Protein AF-A0A8C0B1Z9-F1 (afdb_monomer_lite)

Structure (mmCIF, N/CA/C/O backbone):
data_AF-A0A8C0B1Z9-F1
#
_entry.id   AF-A0A8C0B1Z9-F1
#
loop_
_atom_site.group_PDB
_atom_site.id
_atom_site.type_symbol
_atom_site.label_atom_id
_atom_site.label_alt_id
_atom_site.label_comp_id
_atom_site.label_asym_id
_atom_site.label_entity_id
_atom_site.label_seq_id
_atom_site.pdbx_PDB_ins_code
_atom_site.Cartn_x
_atom_site.Cartn_y
_atom_site.Cartn_z
_atom_site.occupancy
_atom_site.B_iso_or_equiv
_atom_site.auth_seq_id
_atom_site.auth_comp_id
_atom_site.auth_asym_id
_atom_site.auth_atom_id
_atom_site.pdbx_PDB_model_num
ATOM 1 N N . MET A 1 1 ? 16.900 10.214 14.648 1.00 43.97 1 MET A N 1
ATOM 2 C CA . MET A 1 1 ? 17.825 9.126 14.252 1.00 43.97 1 MET A CA 1
ATOM 3 C C . MET A 1 1 ? 17.994 9.082 12.723 1.00 43.97 1 MET A C 1
ATOM 5 O O . MET A 1 1 ? 17.800 8.047 12.118 1.00 43.97 1 MET A O 1
ATOM 9 N N . TRP A 1 2 ? 18.305 10.219 12.086 1.00 47.94 2 TRP A N 1
ATOM 10 C CA . TRP A 1 2 ? 18.417 10.351 10.614 1.00 47.94 2 TRP A CA 1
ATOM 11 C C . TRP A 1 2 ? 19.646 11.175 10.172 1.00 47.94 2 TRP A C 1
ATOM 13 O O . TRP A 1 2 ? 19.866 11.369 8.988 1.00 47.94 2 TRP A O 1
ATOM 23 N N . CYS A 1 3 ? 20.476 11.641 11.116 1.00 57.12 3 CYS A N 1
ATOM 24 C CA . CYS A 1 3 ? 21.630 12.508 10.830 1.00 57.12 3 CYS A CA 1
ATOM 25 C C . CYS A 1 3 ? 22.986 11.767 10.902 1.00 57.12 3 CYS A C 1
ATOM 27 O O . CYS A 1 3 ? 23.989 12.225 10.366 1.00 57.12 3 CYS A O 1
ATOM 29 N N . ASN A 1 4 ? 23.030 10.581 11.526 1.00 50.03 4 ASN A N 1
ATOM 30 C CA . ASN A 1 4 ? 24.292 9.891 11.835 1.00 50.03 4 ASN A CA 1
ATOM 31 C C . ASN A 1 4 ? 24.716 8.820 10.813 1.00 50.03 4 ASN A C 1
ATOM 33 O O . ASN A 1 4 ? 25.791 8.250 10.961 1.00 50.03 4 ASN A O 1
ATOM 37 N N . LEU A 1 5 ? 23.931 8.566 9.759 1.00 56.62 5 LEU A N 1
ATOM 38 C CA . LEU A 1 5 ? 24.269 7.565 8.731 1.00 56.62 5 LEU A CA 1
ATOM 39 C C . LEU A 1 5 ? 25.107 8.138 7.567 1.00 56.62 5 LEU A C 1
ATOM 41 O O . LEU A 1 5 ? 25.602 7.395 6.729 1.00 56.62 5 LEU A O 1
ATOM 45 N N . GLN A 1 6 ? 25.291 9.460 7.499 1.00 57.16 6 GLN A N 1
ATOM 46 C CA . GLN A 1 6 ? 25.934 10.120 6.353 1.00 57.16 6 GLN A CA 1
ATOM 47 C C . GLN A 1 6 ? 27.468 10.097 6.382 1.00 57.16 6 GLN A C 1
ATOM 49 O O . GLN A 1 6 ? 28.097 10.115 5.328 1.00 57.16 6 GLN A O 1
ATOM 54 N N . LYS A 1 7 ? 28.095 10.027 7.562 1.00 55.47 7 LYS A N 1
ATOM 55 C CA . LYS A 1 7 ? 29.560 10.160 7.678 1.00 55.47 7 LYS A CA 1
ATOM 56 C C . LYS A 1 7 ? 30.330 8.896 7.282 1.00 55.47 7 LYS A C 1
ATOM 58 O O . LYS A 1 7 ? 31.503 8.986 6.946 1.00 55.47 7 LYS A O 1
ATOM 63 N N . HIS A 1 8 ? 29.678 7.732 7.283 1.00 50.91 8 HIS A N 1
ATOM 64 C CA . HIS A 1 8 ? 30.314 6.459 6.924 1.00 50.91 8 HIS A CA 1
ATOM 65 C C . HIS A 1 8 ? 30.413 6.238 5.403 1.00 50.91 8 HIS A C 1
ATOM 67 O O . HIS A 1 8 ? 31.179 5.392 4.954 1.00 50.91 8 HIS A O 1
ATOM 73 N N . LEU A 1 9 ? 29.674 7.011 4.596 1.00 55.91 9 LEU A N 1
ATOM 74 C CA . LEU A 1 9 ? 29.567 6.792 3.150 1.00 55.91 9 LEU A CA 1
ATOM 75 C C . LEU A 1 9 ? 30.735 7.380 2.330 1.00 55.91 9 LEU A C 1
ATOM 77 O O . LEU A 1 9 ? 30.817 7.131 1.135 1.00 55.91 9 LEU A O 1
ATOM 81 N N . GLN A 1 10 ? 31.620 8.179 2.939 1.00 58.09 10 GLN A N 1
ATOM 82 C CA . GLN A 1 10 ? 32.632 8.971 2.215 1.00 58.09 10 GLN A CA 1
ATOM 83 C C . GLN A 1 10 ? 34.055 8.375 2.256 1.00 58.09 10 GLN A C 1
ATOM 85 O O . GLN A 1 10 ? 34.953 8.891 1.603 1.00 58.09 10 GLN A O 1
ATOM 90 N N . SER A 1 11 ? 34.287 7.275 2.985 1.00 56.88 11 SER A N 1
ATOM 91 C CA . SER A 1 11 ? 35.638 6.714 3.199 1.00 56.88 11 SER A CA 1
ATOM 92 C C . SER A 1 11 ? 36.072 5.652 2.170 1.00 56.88 11 SER A C 1
ATOM 94 O O . SER A 1 11 ? 37.069 4.965 2.384 1.00 56.88 11 SER A O 1
ATOM 96 N N . MET A 1 12 ? 35.335 5.463 1.071 1.00 61.12 12 MET A N 1
ATOM 97 C CA . MET A 1 12 ? 35.511 4.311 0.171 1.00 61.12 12 MET A 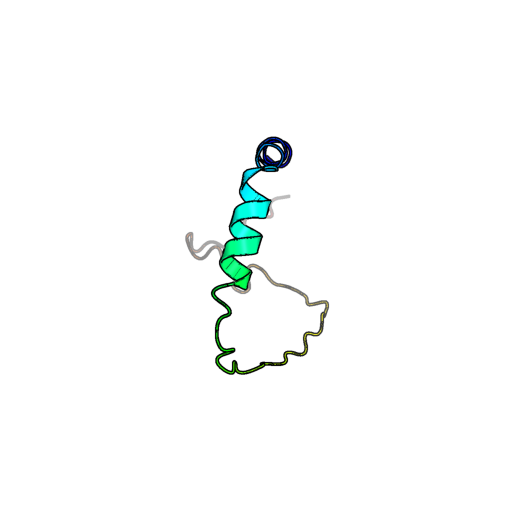CA 1
ATOM 98 C C . MET A 1 12 ? 35.655 4.735 -1.299 1.00 61.12 12 MET A C 1
ATOM 100 O O . MET A 1 12 ? 34.904 4.300 -2.162 1.00 61.12 12 MET A O 1
ATOM 104 N N . MET A 1 13 ? 36.609 5.620 -1.599 1.00 61.91 13 MET A N 1
ATOM 105 C CA . MET A 1 13 ? 36.789 6.168 -2.958 1.00 61.91 13 MET A CA 1
ATOM 106 C C . MET A 1 13 ? 37.869 5.459 -3.797 1.00 61.91 13 MET A C 1
ATOM 108 O O . MET A 1 13 ? 37.833 5.545 -5.020 1.00 61.91 13 MET A O 1
ATOM 112 N N . GLY A 1 14 ? 38.808 4.731 -3.178 1.00 63.19 14 GLY A N 1
ATOM 113 C CA . GLY A 1 14 ? 39.905 4.047 -3.890 1.00 63.19 14 GLY A CA 1
ATOM 114 C C . GLY A 1 14 ? 39.587 2.611 -4.324 1.00 63.19 14 GLY A C 1
ATOM 115 O O . GLY A 1 14 ? 39.919 2.201 -5.432 1.00 63.19 14 GLY A O 1
ATOM 116 N N . SER A 1 15 ? 38.894 1.845 -3.478 1.00 66.12 15 SER A N 1
ATOM 117 C CA . SER A 1 15 ? 38.567 0.431 -3.737 1.00 66.12 15 SER A CA 1
ATOM 118 C C . SER A 1 15 ? 37.433 0.238 -4.750 1.00 66.12 15 SER A C 1
ATOM 120 O O . SER A 1 15 ? 37.295 -0.834 -5.333 1.00 66.12 15 SER A O 1
ATOM 122 N N . PHE A 1 16 ? 36.634 1.282 -4.978 1.00 69.06 16 PHE A N 1
ATOM 123 C CA . PHE A 1 16 ? 35.471 1.259 -5.863 1.00 69.06 16 PHE A CA 1
ATOM 124 C C . PHE A 1 16 ? 35.856 1.060 -7.338 1.00 69.06 16 PHE A C 1
ATOM 126 O O . PHE A 1 16 ? 35.219 0.291 -8.054 1.00 69.06 16 PHE A O 1
ATOM 133 N N . TRP A 1 17 ? 36.948 1.690 -7.777 1.00 70.25 17 TRP A N 1
ATOM 134 C CA . TRP A 1 17 ? 37.407 1.635 -9.168 1.00 70.25 17 TRP A CA 1
ATOM 135 C C . TRP A 1 17 ? 37.933 0.256 -9.582 1.00 70.25 17 TRP A C 1
ATOM 137 O O . TRP A 1 17 ? 37.688 -0.188 -10.701 1.00 70.25 17 TRP A O 1
ATOM 147 N N . LEU A 1 18 ? 38.610 -0.454 -8.673 1.00 75.75 18 LEU A N 1
ATOM 148 C CA . LEU A 1 18 ? 39.132 -1.801 -8.935 1.00 75.75 18 LEU A CA 1
ATOM 149 C C . LEU A 1 18 ? 38.009 -2.845 -9.027 1.00 75.75 18 LEU A C 1
ATOM 151 O O . LEU A 1 18 ? 38.058 -3.737 -9.872 1.00 75.75 18 LEU A O 1
ATOM 155 N N . LEU A 1 19 ? 36.970 -2.704 -8.200 1.00 74.81 19 LEU A N 1
ATOM 156 C CA . LEU A 1 19 ? 35.772 -3.546 -8.260 1.00 74.81 19 LEU A CA 1
ATOM 157 C C . LEU A 1 19 ? 34.995 -3.338 -9.566 1.00 74.81 19 LEU A C 1
ATOM 159 O O . LEU A 1 19 ? 34.505 -4.305 -10.146 1.00 74.81 19 LEU A O 1
ATOM 163 N N . LEU A 1 20 ? 34.931 -2.097 -10.060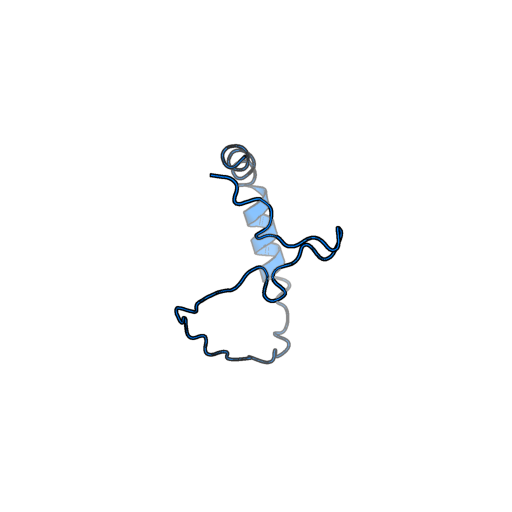 1.00 73.31 20 LEU A N 1
ATOM 164 C CA . LEU A 1 20 ? 34.262 -1.767 -11.319 1.00 73.31 20 LEU A CA 1
ATOM 165 C C . LEU A 1 20 ? 34.924 -2.469 -12.519 1.00 73.31 20 LEU A C 1
ATOM 167 O O . LEU A 1 20 ? 34.233 -3.107 -13.312 1.00 73.31 20 LEU A O 1
ATOM 171 N N . LEU A 1 21 ? 36.260 -2.437 -12.590 1.00 75.31 21 LEU A N 1
ATOM 172 C CA . LEU A 1 21 ? 37.045 -3.126 -13.626 1.00 75.31 21 LEU A CA 1
ATOM 173 C C . LEU A 1 21 ? 36.861 -4.654 -13.590 1.00 75.31 21 LEU A C 1
ATOM 175 O O . LEU A 1 21 ? 36.777 -5.293 -14.638 1.00 75.31 21 LEU A O 1
ATOM 179 N N . TYR A 1 22 ? 36.757 -5.242 -12.395 1.00 75.38 22 TYR A N 1
ATOM 180 C CA . TYR A 1 22 ? 36.554 -6.684 -12.216 1.00 75.38 22 TYR A CA 1
ATOM 181 C C . TYR A 1 22 ? 35.161 -7.147 -12.674 1.00 75.38 22 TYR A C 1
ATOM 183 O O . TYR A 1 22 ? 35.030 -8.173 -13.342 1.00 75.38 22 TYR A O 1
ATOM 191 N N . ILE A 1 23 ? 34.117 -6.365 -12.382 1.00 73.00 23 ILE A N 1
ATOM 192 C CA . ILE A 1 23 ? 32.733 -6.667 -12.785 1.00 73.00 23 ILE A CA 1
ATOM 193 C C . ILE A 1 23 ? 32.563 -6.578 -14.311 1.00 73.00 23 ILE A C 1
ATOM 195 O O . ILE A 1 23 ? 31.832 -7.381 -14.889 1.00 73.00 23 ILE A O 1
ATOM 199 N N . GLN A 1 24 ? 33.271 -5.659 -14.979 1.00 69.00 24 GLN A N 1
ATOM 200 C CA . GLN A 1 24 ? 33.265 -5.553 -16.446 1.00 69.00 24 GLN A CA 1
ATOM 201 C C . GLN A 1 24 ? 33.865 -6.788 -17.142 1.00 69.00 24 GLN A C 1
ATOM 203 O O . GLN A 1 24 ? 33.418 -7.147 -18.228 1.00 69.00 24 GLN A O 1
ATOM 208 N N . MET A 1 25 ? 34.844 -7.454 -16.519 1.00 68.06 25 MET A N 1
ATOM 209 C CA . MET A 1 25 ? 35.462 -8.691 -17.026 1.00 68.06 25 MET A CA 1
ATOM 210 C C . MET A 1 25 ? 34.569 -9.933 -16.856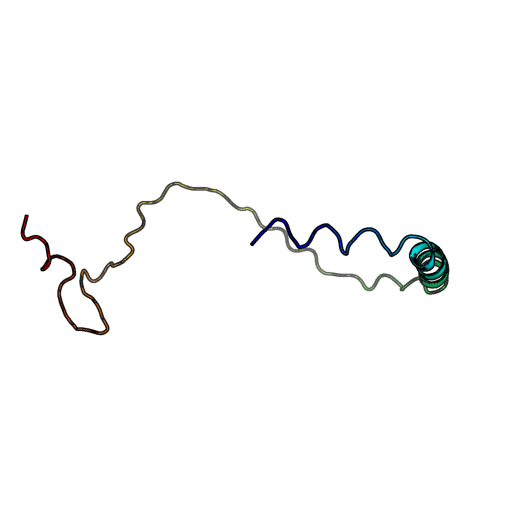 1.00 68.06 25 MET A C 1
ATOM 212 O O . MET A 1 25 ? 34.678 -10.882 -17.626 1.00 68.06 25 MET A O 1
ATOM 216 N N . LEU A 1 26 ? 33.667 -9.925 -15.874 1.00 67.19 26 LEU A N 1
ATOM 217 C CA . LEU A 1 26 ? 32.784 -11.040 -15.507 1.00 67.19 26 LEU A CA 1
ATOM 218 C C . LEU A 1 26 ? 31.369 -10.896 -16.074 1.00 67.19 26 LEU A C 1
ATOM 220 O O . LEU A 1 26 ? 30.411 -11.342 -15.442 1.00 67.19 26 LEU A O 1
ATOM 224 N N . SER A 1 27 ? 31.227 -10.256 -17.241 1.00 68.69 27 SER A N 1
ATOM 225 C CA . SER A 1 27 ? 29.931 -9.848 -17.790 1.00 68.69 27 SER A CA 1
ATOM 226 C C . SER A 1 27 ? 28.897 -10.981 -17.695 1.00 68.69 27 SER A C 1
ATOM 228 O O . SER A 1 27 ? 29.046 -11.999 -18.383 1.00 68.69 27 SER A O 1
ATOM 230 N N . PRO A 1 28 ? 27.861 -10.849 -16.848 1.00 68.75 28 PRO A N 1
ATOM 231 C CA . PRO A 1 28 ? 26.861 -11.889 -16.741 1.00 68.75 28 PRO A CA 1
ATOM 232 C C . PRO A 1 28 ? 26.082 -11.926 -18.054 1.00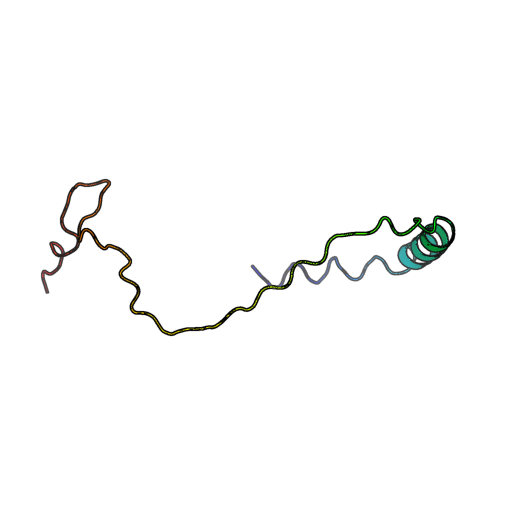 68.75 28 PRO A C 1
ATOM 234 O O . PRO A 1 28 ? 25.614 -10.897 -18.543 1.00 68.75 28 PRO A O 1
ATOM 237 N N . MET A 1 29 ? 25.940 -13.118 -18.636 1.00 68.88 29 MET A N 1
ATOM 238 C CA . MET A 1 29 ? 24.939 -13.336 -19.675 1.00 68.88 29 MET A CA 1
ATOM 239 C C . MET A 1 29 ? 23.583 -12.948 -19.082 1.00 68.88 29 MET A C 1
ATOM 241 O O . MET A 1 29 ? 23.176 -13.499 -18.059 1.00 68.88 29 MET A O 1
ATOM 245 N N . PHE A 1 30 ? 22.917 -11.961 -19.684 1.00 68.12 30 PHE A N 1
ATOM 246 C CA . PHE A 1 30 ? 21.589 -11.525 -19.268 1.00 68.12 30 PHE A CA 1
ATOM 247 C C . PHE A 1 30 ? 20.629 -12.718 -19.350 1.00 68.12 30 PHE A C 1
ATOM 249 O O . PHE A 1 30 ? 20.176 -13.094 -20.429 1.00 68.12 30 PHE A O 1
ATOM 256 N N . VAL A 1 31 ? 20.322 -13.330 -18.207 1.00 73.56 31 VAL A N 1
ATOM 257 C CA . VAL A 1 31 ? 19.235 -14.303 -18.105 1.00 73.56 31 VAL A CA 1
ATOM 258 C C . VAL A 1 31 ? 17.935 -13.509 -18.184 1.00 73.56 31 VAL A C 1
ATOM 260 O O . VAL A 1 31 ? 17.703 -12.608 -17.379 1.00 73.56 31 VAL A O 1
ATOM 263 N N . GLY A 1 32 ? 17.118 -13.800 -19.198 1.00 77.88 32 GLY A N 1
ATOM 264 C CA . GLY A 1 32 ? 15.865 -13.091 -19.449 1.00 77.88 32 GLY A CA 1
ATOM 265 C C . GLY A 1 32 ? 14.942 -13.121 -18.229 1.00 77.88 32 GLY A C 1
ATOM 266 O O . GLY A 1 32 ? 14.556 -14.189 -17.759 1.00 77.88 32 GLY A O 1
ATOM 267 N N . GLY A 1 33 ? 14.603 -11.941 -17.710 1.00 83.19 33 GLY A N 1
ATOM 268 C CA . GLY A 1 33 ? 13.636 -11.761 -16.629 1.00 83.19 33 GLY A CA 1
ATOM 269 C C . GLY A 1 33 ? 12.232 -11.476 -17.162 1.00 83.19 33 GLY A C 1
ATOM 270 O O . GLY A 1 33 ? 12.065 -10.981 -18.275 1.00 83.19 33 GLY A O 1
ATOM 271 N N . VAL A 1 34 ? 11.207 -11.760 -16.356 1.00 89.62 34 VAL A N 1
ATOM 272 C CA . VAL A 1 34 ? 9.812 -11.430 -16.687 1.00 89.62 34 VAL A CA 1
ATOM 273 C C . VAL A 1 34 ? 9.476 -10.035 -16.165 1.00 89.62 34 VAL A C 1
ATOM 275 O O . VAL A 1 34 ? 9.527 -9.790 -14.959 1.00 89.62 34 VAL A O 1
ATOM 278 N N . THR A 1 35 ? 9.078 -9.129 -17.057 1.00 90.56 35 THR A N 1
ATOM 279 C CA . THR A 1 35 ? 8.582 -7.798 -16.683 1.00 90.56 35 THR A CA 1
ATOM 280 C C . THR A 1 35 ? 7.118 -7.877 -16.246 1.00 90.56 35 THR A C 1
ATOM 282 O O . THR A 1 35 ? 6.274 -8.385 -16.981 1.00 90.56 35 THR A O 1
ATOM 285 N N . ARG A 1 36 ? 6.798 -7.346 -15.058 1.00 95.44 36 ARG A N 1
ATOM 286 C CA . ARG A 1 36 ? 5.417 -7.169 -14.578 1.00 95.44 36 ARG A CA 1
ATOM 287 C C . ARG A 1 36 ? 5.093 -5.682 -14.507 1.00 95.44 36 ARG A C 1
ATOM 289 O O . ARG A 1 36 ? 5.815 -4.932 -13.857 1.00 95.44 36 ARG A O 1
ATOM 296 N N . VAL A 1 37 ? 4.015 -5.276 -15.170 1.00 94.62 37 VAL A N 1
ATOM 297 C CA . VAL A 1 37 ? 3.545 -3.885 -15.196 1.00 94.62 37 VAL A CA 1
ATOM 298 C C . VAL A 1 37 ? 2.352 -3.754 -14.253 1.00 94.62 37 VAL A C 1
ATOM 300 O O . VAL A 1 37 ? 1.399 -4.522 -14.360 1.00 94.62 37 VAL A O 1
ATOM 303 N N . TYR A 1 38 ? 2.411 -2.789 -13.334 1.00 96.06 38 TYR A N 1
ATOM 304 C CA . TYR A 1 38 ? 1.330 -2.472 -12.402 1.00 96.06 38 TYR A CA 1
ATOM 305 C C . TYR A 1 38 ? 0.855 -1.039 -12.634 1.00 96.06 38 TYR A C 1
ATOM 307 O O . TYR A 1 38 ? 1.670 -0.133 -12.797 1.00 96.06 38 TYR A O 1
ATOM 315 N N . TYR A 1 39 ? -0.458 -0.837 -12.597 1.00 95.56 39 TYR A N 1
ATOM 316 C CA . TYR A 1 39 ? -1.081 0.482 -12.633 1.00 95.56 39 TYR A CA 1
ATOM 317 C C . TYR A 1 39 ? -1.629 0.776 -11.243 1.00 95.56 39 TYR A C 1
ATOM 319 O O . TYR A 1 39 ? -2.493 0.053 -10.751 1.00 95.56 39 TYR A O 1
ATOM 327 N N . LEU A 1 40 ? -1.085 1.801 -10.591 1.00 95.81 40 LEU A N 1
ATOM 328 C CA . LEU A 1 40 ? -1.496 2.206 -9.253 1.00 95.81 40 LEU A CA 1
ATOM 329 C C . LEU A 1 40 ? -2.242 3.536 -9.353 1.00 95.81 40 LEU A C 1
ATOM 331 O O . LEU A 1 40 ? -1.712 4.506 -9.889 1.00 95.81 40 LEU A O 1
ATOM 335 N N . GLY A 1 41 ? -3.463 3.563 -8.826 1.00 95.75 41 GLY A N 1
ATOM 336 C CA . GLY A 1 41 ? -4.241 4.779 -8.606 1.00 95.75 41 GLY A CA 1
ATOM 337 C C . GLY A 1 41 ? -4.249 5.134 -7.124 1.00 95.75 41 GLY A C 1
ATOM 338 O O . GLY A 1 41 ? -4.307 4.246 -6.272 1.00 95.75 41 GLY A O 1
ATOM 339 N N . ILE A 1 42 ? -4.185 6.426 -6.814 1.00 95.44 42 ILE A N 1
ATOM 340 C CA . ILE A 1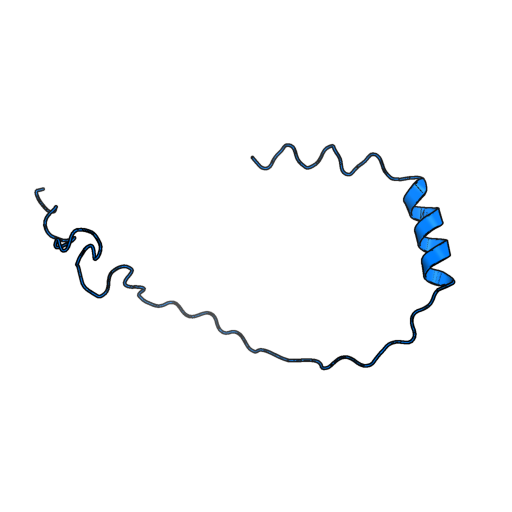 42 ? -4.344 6.931 -5.449 1.00 95.44 42 ILE A CA 1
ATOM 341 C C . ILE A 1 42 ? -5.770 7.451 -5.317 1.00 95.44 42 ILE A C 1
ATOM 343 O O . ILE A 1 42 ? -6.221 8.246 -6.140 1.00 95.44 42 ILE A O 1
ATOM 347 N N . HIS A 1 43 ? -6.459 7.002 -4.273 1.00 95.88 43 HIS A N 1
ATOM 348 C CA . HIS A 1 43 ? -7.814 7.427 -3.954 1.00 95.88 43 HIS A CA 1
ATOM 349 C C . HIS A 1 43 ? -7.900 7.789 -2.477 1.00 95.88 43 HIS A C 1
ATOM 351 O O . HIS A 1 43 ? -7.397 7.061 -1.619 1.00 95.88 43 HIS A O 1
ATOM 357 N N . GLU A 1 44 ? -8.560 8.904 -2.187 1.00 96.19 44 GLU A N 1
ATOM 358 C CA . GLU A 1 44 ? -8.946 9.241 -0.825 1.00 96.19 44 GLU A CA 1
ATOM 359 C C . GLU A 1 44 ? -10.068 8.299 -0.387 1.00 96.19 44 GLU A C 1
ATOM 361 O O . GLU A 1 44 ? -11.089 8.163 -1.064 1.00 96.19 44 GLU A O 1
ATOM 366 N N . VAL A 1 45 ? -9.869 7.616 0.740 1.00 95.31 45 VAL A N 1
ATOM 367 C CA . VAL A 1 45 ? -10.857 6.704 1.320 1.00 95.31 45 VAL A CA 1
ATOM 368 C C . VAL A 1 45 ? -11.027 7.009 2.797 1.00 95.31 45 VAL A C 1
ATOM 370 O O . VAL A 1 45 ? -10.063 7.323 3.496 1.00 95.31 45 VAL A O 1
ATOM 373 N N . ASN A 1 46 ? -12.257 6.882 3.293 1.00 95.69 46 ASN A N 1
ATOM 374 C CA . ASN A 1 46 ? -12.487 6.923 4.727 1.00 95.69 46 ASN A CA 1
ATOM 375 C C . ASN A 1 46 ? -11.997 5.611 5.348 1.00 95.69 46 ASN A C 1
ATOM 377 O O . ASN A 1 46 ? -12.551 4.544 5.076 1.00 95.69 46 ASN A O 1
ATOM 381 N N . TRP A 1 47 ? -10.958 5.689 6.175 1.00 95.25 47 TRP A N 1
ATOM 382 C CA . TRP A 1 47 ? -10.342 4.513 6.774 1.00 95.25 47 TRP A CA 1
ATOM 383 C C . TRP A 1 47 ? -10.781 4.338 8.228 1.00 95.25 47 TRP A C 1
ATOM 385 O O . TRP A 1 47 ? -10.304 5.026 9.131 1.00 95.25 47 TRP A O 1
ATOM 395 N N . ASN A 1 48 ? -11.687 3.389 8.468 1.00 92.44 48 ASN A N 1
ATOM 396 C CA . ASN A 1 48 ? -12.089 3.022 9.821 1.00 92.44 48 ASN A CA 1
ATOM 397 C C . ASN A 1 48 ? -11.050 2.076 10.444 1.00 92.44 48 ASN A C 1
ATOM 399 O O . ASN A 1 48 ? -11.035 0.881 10.156 1.00 92.44 48 ASN A O 1
ATOM 403 N N . TYR A 1 49 ? -10.203 2.614 11.323 1.00 90.19 49 TYR A N 1
ATOM 404 C CA . TYR A 1 49 ? -9.165 1.858 12.035 1.00 90.19 49 TYR A CA 1
ATOM 405 C C . TYR A 1 49 ? -9.709 0.759 12.963 1.00 90.19 49 TYR A C 1
ATOM 407 O O . TYR A 1 49 ? -8.987 -0.188 13.268 1.00 90.19 49 TYR A O 1
ATOM 415 N N . ALA A 1 50 ? -10.957 0.868 13.424 1.00 92.38 50 ALA A N 1
ATOM 416 C CA . ALA A 1 50 ? -11.572 -0.082 14.347 1.00 92.38 50 ALA A CA 1
ATOM 417 C C . ALA A 1 50 ? -13.028 -0.369 13.932 1.00 92.38 50 ALA A C 1
ATOM 419 O O . ALA A 1 50 ? -13.965 0.091 14.590 1.00 92.38 50 ALA A O 1
ATOM 420 N N . PRO A 1 51 ? -13.246 -1.155 12.859 1.00 90.19 51 PRO A N 1
ATOM 421 C CA . PRO A 1 51 ? -14.579 -1.389 12.298 1.00 90.19 51 PRO A CA 1
ATOM 422 C C . PRO A 1 51 ? -15.548 -2.068 13.272 1.00 90.19 51 PRO A C 1
ATOM 424 O O . PRO A 1 51 ? -16.756 -1.891 13.166 1.00 90.19 51 PRO A O 1
ATOM 427 N N . THR A 1 52 ? -15.032 -2.806 14.254 1.00 90.75 52 THR A N 1
ATOM 428 C CA . THR A 1 52 ? -15.829 -3.467 15.296 1.00 90.75 52 THR A CA 1
ATOM 429 C C . THR A 1 52 ? -16.240 -2.535 16.437 1.00 90.75 52 THR A C 1
ATOM 431 O O . THR A 1 52 ? -17.044 -2.931 17.280 1.00 90.75 52 THR A O 1
ATOM 434 N N . GLY A 1 53 ? -15.669 -1.327 16.520 1.00 88.38 53 GLY A N 1
ATOM 435 C CA . GLY A 1 53 ? -15.917 -0.388 17.617 1.00 88.38 53 GLY A CA 1
ATOM 436 C C . GLY A 1 53 ? -15.464 -0.897 18.992 1.00 88.38 53 GLY A C 1
ATOM 437 O O . GLY A 1 53 ? -15.889 -0.366 20.020 1.00 88.38 53 GLY A O 1
ATOM 438 N N . LYS A 1 54 ? -14.631 -1.944 19.045 1.00 89.88 54 LYS A N 1
ATOM 439 C CA . LYS A 1 54 ? -14.181 -2.567 20.294 1.00 89.88 54 LYS A CA 1
ATOM 440 C C . LYS A 1 54 ? -12.694 -2.870 20.257 1.00 89.88 54 LYS A C 1
ATOM 442 O O . LYS A 1 54 ? -12.158 -3.311 19.242 1.00 89.88 54 LYS A O 1
ATOM 447 N N . ASN A 1 55 ? -12.044 -2.687 21.399 1.00 88.38 55 ASN A N 1
ATOM 448 C CA . ASN A 1 55 ? -10.727 -3.239 21.639 1.00 88.38 55 ASN A CA 1
ATOM 449 C C . ASN A 1 55 ? -10.874 -4.762 21.730 1.00 88.38 55 ASN A C 1
ATOM 451 O O . ASN A 1 55 ? -11.447 -5.271 22.690 1.00 88.38 55 ASN A O 1
ATOM 455 N N . VAL A 1 56 ? -10.370 -5.478 20.725 1.00 88.69 56 VAL A N 1
ATOM 456 C CA . VAL A 1 56 ? -10.500 -6.941 20.616 1.00 88.69 56 VAL A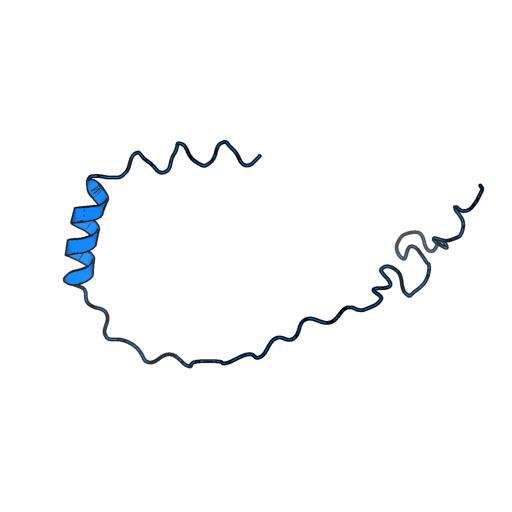 CA 1
ATOM 457 C C . VAL A 1 56 ? -9.764 -7.665 21.748 1.00 88.69 56 VAL A C 1
ATOM 459 O O . VAL A 1 56 ? -10.203 -8.726 22.175 1.00 88.69 56 VAL A O 1
ATOM 462 N N . LEU A 1 57 ? -8.691 -7.075 22.281 1.00 90.19 57 LEU A N 1
ATOM 463 C CA . LEU A 1 57 ? -7.903 -7.668 23.365 1.00 90.19 57 LEU A CA 1
ATOM 464 C C . LEU A 1 57 ? -8.616 -7.552 24.717 1.00 90.19 57 LEU A C 1
ATOM 466 O O . LEU A 1 57 ? -8.595 -8.486 25.510 1.00 90.19 57 LEU A O 1
ATOM 470 N N . ALA A 1 58 ? -9.257 -6.409 24.971 1.00 86.56 58 ALA A N 1
ATOM 471 C CA . ALA A 1 58 ? -9.957 -6.134 26.228 1.00 86.56 58 ALA A CA 1
ATOM 472 C C . ALA A 1 58 ? -11.467 -6.442 26.174 1.00 86.56 58 ALA A C 1
ATOM 474 O O . ALA A 1 58 ? -12.149 -6.337 27.187 1.00 86.56 58 ALA A O 1
ATOM 475 N N . ASN A 1 59 ? -12.003 -6.775 24.994 1.00 86.19 59 ASN A N 1
ATOM 476 C CA . ASN A 1 59 ? -13.436 -6.901 24.696 1.00 86.19 59 ASN A CA 1
ATOM 477 C C . ASN A 1 59 ? -14.288 -5.702 25.174 1.00 86.19 59 ASN A C 1
ATOM 479 O O . ASN A 1 59 ? -15.454 -5.837 25.546 1.00 86.19 59 ASN A O 1
ATOM 483 N N . GLN A 1 60 ? -13.697 -4.508 25.163 1.00 86.75 60 GLN A N 1
ATOM 484 C CA . GLN A 1 60 ? -14.318 -3.267 25.627 1.00 86.75 60 GLN A CA 1
ATOM 485 C C . GLN A 1 60 ? -14.633 -2.354 24.446 1.00 86.75 60 GLN A C 1
ATOM 487 O O . GLN A 1 60 ? -13.880 -2.299 23.474 1.00 86.75 60 GLN A O 1
ATOM 492 N N . SER A 1 61 ? -15.744 -1.620 24.530 1.00 86.94 61 SER A N 1
ATOM 493 C CA . SER A 1 61 ? -16.070 -0.585 23.545 1.00 86.94 61 SER A CA 1
ATOM 494 C C . SER A 1 61 ? -15.026 0.527 23.580 1.00 86.94 61 SER A C 1
ATOM 496 O O . SER A 1 61 ? -14.727 1.062 24.647 1.00 86.94 61 SER A O 1
ATOM 498 N N . ILE A 1 62 ? -14.504 0.909 22.413 1.00 84.69 62 ILE A N 1
ATOM 499 C CA . ILE A 1 62 ? -13.570 2.044 22.310 1.00 84.69 62 ILE A CA 1
ATOM 500 C C . ILE A 1 62 ? -14.279 3.391 22.499 1.00 84.69 62 ILE A C 1
ATOM 502 O O . ILE A 1 62 ? -13.632 4.383 22.813 1.00 84.69 62 ILE A O 1
ATOM 506 N N . ALA A 1 63 ? -15.608 3.423 22.366 1.00 82.25 63 ALA A N 1
ATOM 507 C CA . ALA A 1 63 ? -16.417 4.613 22.620 1.00 82.25 63 ALA A CA 1
ATOM 508 C C . ALA A 1 63 ? -16.669 4.860 24.121 1.00 82.25 63 ALA A C 1
ATOM 510 O O . ALA A 1 63 ? -17.139 5.929 24.495 1.00 82.25 63 ALA A O 1
ATOM 511 N N . HIS A 1 64 ? -16.353 3.895 24.993 1.00 63.59 64 HIS A N 1
ATOM 512 C CA . HIS A 1 64 ? -16.645 3.969 26.431 1.00 63.59 64 HIS A CA 1
ATOM 513 C C . HIS A 1 64 ? -15.730 4.943 27.208 1.00 63.59 64 HIS A C 1
ATOM 515 O O . HIS A 1 64 ? -15.972 5.201 28.381 1.00 63.59 64 HIS A O 1
ATOM 521 N N . ASN A 1 65 ? -14.699 5.513 26.570 1.00 59.78 65 ASN A N 1
ATOM 522 C CA . ASN A 1 65 ? -13.846 6.559 27.157 1.00 59.78 65 ASN A CA 1
ATOM 523 C C . ASN A 1 65 ? -14.291 7.990 26.798 1.00 59.78 65 ASN A C 1
ATOM 525 O O . ASN A 1 65 ? -13.539 8.937 27.014 1.00 59.78 65 ASN A O 1
ATOM 529 N N . LEU A 1 66 ? -15.504 8.173 26.268 1.00 61.56 66 LEU A N 1
ATOM 530 C CA . LEU A 1 66 ? -16.103 9.495 26.072 1.00 61.56 66 LEU A CA 1
ATOM 531 C C . LEU A 1 66 ? -16.819 9.954 27.353 1.00 61.56 66 LEU A C 1
ATOM 533 O O . LEU A 1 66 ? -18.037 10.089 27.380 1.00 61.56 66 LEU A O 1
ATOM 537 N N . TYR A 1 67 ? -16.046 10.186 28.413 1.00 50.16 67 TYR A N 1
ATOM 538 C CA . TYR A 1 67 ? -16.421 11.152 29.444 1.00 50.16 67 TYR A CA 1
ATOM 539 C C . TYR A 1 67 ? -15.587 12.408 29.186 1.00 50.16 67 TYR A C 1
ATOM 541 O O . TYR A 1 67 ? -14.478 12.551 29.700 1.00 50.16 67 TYR A O 1
ATOM 549 N N . VAL A 1 68 ? -16.103 13.253 28.291 1.00 50.12 68 VAL A N 1
ATOM 550 C CA . VAL A 1 68 ? -15.927 14.708 28.401 1.00 50.12 68 VAL A CA 1
ATOM 551 C C . VAL A 1 68 ? -16.924 15.191 29.445 1.00 50.12 68 VAL A C 1
ATOM 553 O O . VAL A 1 68 ? -18.065 14.674 29.415 1.00 50.12 68 VAL A O 1
#

Radius of gyration: 26.98 Å; chains: 1; bounding box: 56×29×49 Å

Sequence (68 aa):
MWCNLQKHLQSMMGSFWLLLLYIQMLSPMFVGGVTRVYYLGIHEVNWNYAPTGKNVLANQSIAHNLYV

pLDDT: mean 76.03, std 15.59, range [43.97, 96.19]

InterPro domains:
  IPR008972 Cupredoxin [G3DSA:2.60.40.420] (30-67)

Organism: NCBI:txid224669

Secondary structure (DSSP, 8-state):
--SSSSGGGGS-SSHHHHHHHHHHHT----PPPPP-------------S-TTSEETTTTEEGGGG---

Foldseek 3Di:
DPPPPPPVPPPPDPVVVVVVVVCVVVPDDPDDDDDDDDDDDDDDDDDDPCPPQADPVVRHGPCVPPPD